Protein AF-A0A511N7F5-F1 (afdb_monomer_lite)

Foldseek 3Di:
DWPAALVSVLVVLQVVVVDADKAKWKWFQAPVRTIDIDHPPPPPCVGHVPDDTLAIDMWIWHADPSDIATQEDERDDQPHQDAQVSVVSVVVSCVVNVHDCVNYDYDYWHWFDDVGIDTDDPNPQADPPPRDGTDPDHDD

Organism: Deinococcus cellulosilyticus (strain DSM 18568 / NBRC 106333 / KACC 11606 / 5516J-15) (NCBI:txid1223518)

Structure (mmCIF, N/CA/C/O backbone):
data_AF-A0A511N7F5-F1
#
_entry.id   AF-A0A511N7F5-F1
#
loop_
_atom_site.group_PDB
_atom_site.id
_atom_site.type_symbol
_atom_site.label_atom_id
_atom_site.label_alt_id
_atom_site.label_comp_id
_atom_site.label_asym_id
_atom_site.label_entity_id
_atom_site.label_seq_id
_atom_site.pdbx_PDB_ins_code
_atom_site.Cartn_x
_atom_site.Cartn_y
_atom_site.Cartn_z
_atom_site.occupancy
_atom_site.B_iso_or_equiv
_atom_site.auth_seq_id
_atom_site.auth_comp_id
_atom_site.auth_asym_id
_atom_site.auth_atom_id
_atom_site.pdbx_PDB_model_num
ATOM 1 N N . MET A 1 1 ? 3.542 -5.310 15.489 1.00 53.59 1 MET A N 1
ATOM 2 C CA . MET A 1 1 ? 2.555 -5.770 16.496 1.00 53.59 1 MET A CA 1
ATOM 3 C C . MET A 1 1 ? 1.348 -6.314 15.745 1.00 53.59 1 MET A C 1
ATOM 5 O O . MET A 1 1 ? 1.000 -5.745 14.717 1.00 53.59 1 MET A O 1
ATOM 9 N N . GLN A 1 2 ? 0.765 -7.430 16.186 1.00 54.34 2 GLN A N 1
ATOM 10 C CA . GLN A 1 2 ? -0.384 -8.043 15.511 1.00 54.34 2 GLN A CA 1
ATOM 11 C C . GLN A 1 2 ? -1.653 -7.268 15.878 1.00 54.34 2 GLN A C 1
ATOM 13 O O . GLN A 1 2 ? -1.915 -7.056 17.062 1.00 54.34 2 GLN A O 1
ATOM 18 N N . VAL A 1 3 ? -2.414 -6.821 14.882 1.00 57.97 3 VAL A N 1
ATOM 19 C CA . VAL A 1 3 ? -3.717 -6.191 15.099 1.00 57.97 3 VAL A CA 1
ATOM 20 C C . VAL A 1 3 ? -4.755 -7.127 14.498 1.00 57.97 3 VAL A C 1
ATOM 22 O O . VAL A 1 3 ? -5.101 -7.045 13.328 1.00 57.97 3 VAL A O 1
ATOM 25 N N . VAL A 1 4 ? -5.176 -8.095 15.307 1.00 55.53 4 VAL A N 1
ATOM 26 C CA . VAL A 1 4 ? -6.018 -9.232 14.888 1.00 55.53 4 VAL A CA 1
ATOM 27 C C . VAL A 1 4 ? -7.515 -8.969 15.019 1.00 55.53 4 VAL A C 1
ATOM 29 O O . VAL A 1 4 ? -8.326 -9.812 14.653 1.00 55.53 4 VAL A O 1
ATOM 32 N N . SER A 1 5 ? -7.900 -7.830 15.591 1.00 55.66 5 SER A N 1
ATOM 33 C CA . SER A 1 5 ? -9.298 -7.483 15.849 1.00 55.66 5 SER A CA 1
ATOM 34 C C . SER A 1 5 ? -9.499 -5.974 15.949 1.00 55.66 5 SER A C 1
ATOM 36 O O . SER A 1 5 ? -8.568 -5.240 16.299 1.00 55.66 5 SER A O 1
ATOM 38 N N . ALA A 1 6 ? -10.735 -5.516 15.726 1.00 57.44 6 ALA A N 1
ATOM 39 C CA . ALA A 1 6 ? -11.131 -4.125 15.947 1.00 57.44 6 ALA A CA 1
ATOM 40 C C . ALA A 1 6 ? -10.776 -3.648 17.369 1.00 57.44 6 ALA A C 1
ATOM 42 O O . ALA A 1 6 ? -10.340 -2.518 17.560 1.00 57.44 6 ALA A O 1
ATOM 43 N N . GLU A 1 7 ? -10.869 -4.520 18.369 1.00 58.19 7 GLU A N 1
ATOM 44 C CA . GLU A 1 7 ? -10.548 -4.196 19.759 1.00 58.19 7 GLU A CA 1
ATOM 45 C C . GLU A 1 7 ? -9.037 -4.001 19.983 1.00 58.19 7 GLU A C 1
ATOM 47 O O . GLU A 1 7 ? -8.617 -3.022 20.602 1.00 58.19 7 GLU A O 1
ATOM 52 N N . SER A 1 8 ? -8.194 -4.858 19.390 1.00 63.44 8 SER A N 1
ATOM 53 C CA . SER A 1 8 ? -6.731 -4.684 19.410 1.00 63.44 8 SER A CA 1
ATOM 54 C C . SER A 1 8 ? -6.280 -3.429 18.649 1.00 63.44 8 SER A C 1
ATOM 56 O O . SER A 1 8 ? -5.320 -2.766 19.049 1.00 63.44 8 SER A O 1
ATOM 58 N N . PHE A 1 9 ? -7.025 -3.059 17.603 1.00 63.66 9 PHE A N 1
ATOM 59 C CA . PHE A 1 9 ? -6.827 -1.839 16.826 1.00 63.66 9 PHE A CA 1
ATOM 60 C C . PHE A 1 9 ? -7.138 -0.592 17.671 1.00 63.66 9 PHE A C 1
ATOM 62 O O . PHE A 1 9 ? -6.312 0.316 17.773 1.00 63.66 9 PHE A O 1
ATOM 69 N N . HIS A 1 10 ? -8.277 -0.587 18.372 1.00 64.56 10 HIS A N 1
ATOM 70 C CA . HIS A 1 10 ? -8.667 0.499 19.276 1.00 64.56 10 HIS A CA 1
ATOM 71 C C . HIS A 1 10 ? -7.730 0.616 20.488 1.00 64.56 10 HIS A C 1
ATOM 73 O O . HIS A 1 10 ? -7.362 1.721 20.888 1.00 64.56 10 HIS A O 1
ATOM 79 N N . HIS A 1 11 ? -7.296 -0.505 21.068 1.00 66.62 11 HIS A N 1
ATOM 80 C CA . HIS A 1 11 ? -6.364 -0.496 22.195 1.00 66.62 11 HIS A CA 1
ATOM 81 C C . HIS A 1 11 ? -4.990 0.073 21.805 1.00 66.62 11 HIS A C 1
ATOM 83 O O . HIS A 1 11 ? -4.387 0.847 22.555 1.00 66.62 11 HIS A O 1
ATOM 89 N N . TRP A 1 12 ? -4.493 -0.258 20.611 1.00 67.06 12 TRP A N 1
ATOM 90 C CA . TRP A 1 12 ? -3.278 0.359 20.083 1.00 67.06 12 TRP A CA 1
ATOM 91 C C . TRP A 1 12 ? -3.433 1.876 19.929 1.00 67.06 12 TRP A C 1
ATOM 93 O O . TRP A 1 12 ? -2.590 2.629 20.421 1.00 67.06 12 TRP A O 1
ATOM 103 N N . ALA A 1 13 ? -4.543 2.322 19.334 1.00 62.56 13 ALA A N 1
ATOM 104 C CA . ALA A 1 13 ? -4.861 3.735 19.152 1.00 62.56 13 ALA A CA 1
ATOM 105 C C . ALA A 1 13 ? -4.842 4.521 20.472 1.00 62.56 13 ALA A C 1
ATOM 107 O O . ALA A 1 13 ? -4.256 5.600 20.570 1.00 62.56 13 ALA A O 1
ATOM 108 N N . GLN A 1 14 ? -5.441 3.954 21.521 1.00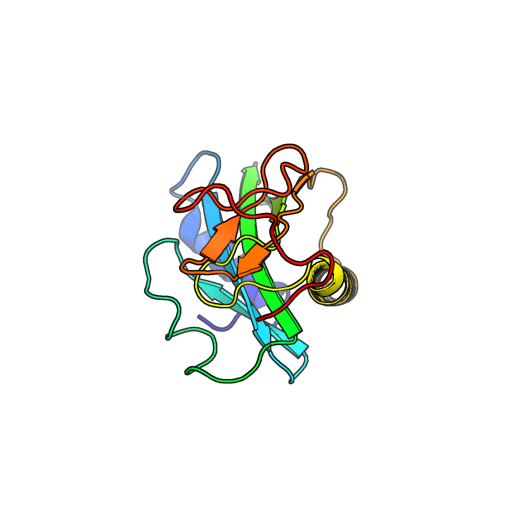 63.81 14 GLN A N 1
ATOM 109 C CA . GLN A 1 14 ? -5.522 4.583 22.839 1.00 63.81 14 GLN A CA 1
ATOM 110 C C . GLN A 1 14 ? -4.158 4.750 23.514 1.00 63.81 14 GLN A C 1
ATOM 112 O O . GLN A 1 14 ? -3.952 5.750 24.201 1.00 63.81 14 GLN A O 1
ATOM 117 N N . ASN A 1 15 ? -3.220 3.824 23.291 1.00 63.88 15 ASN A N 1
ATOM 118 C CA . ASN A 1 15 ? -1.851 3.924 23.806 1.00 63.88 15 ASN A CA 1
ATOM 119 C C . ASN A 1 15 ? -0.994 4.946 23.038 1.00 63.88 15 ASN A C 1
ATOM 121 O O . ASN A 1 15 ? 0.023 5.407 23.551 1.00 63.88 15 ASN A O 1
ATOM 125 N N . LYS A 1 16 ? -1.408 5.339 21.826 1.00 62.16 16 LYS A N 1
ATOM 126 C CA . LYS A 1 16 ? -0.707 6.315 20.972 1.00 62.16 16 LYS A CA 1
ATOM 127 C C . LYS A 1 16 ? -1.241 7.746 21.078 1.00 62.16 16 LYS A C 1
ATOM 129 O O . LYS A 1 16 ? -0.738 8.629 20.390 1.00 62.16 16 LYS A O 1
ATOM 134 N N . LYS A 1 17 ? -2.173 8.002 22.008 1.00 52.44 17 LYS A N 1
ATOM 135 C CA . LYS A 1 17 ? -2.823 9.297 22.324 1.00 52.44 17 LYS A CA 1
ATOM 136 C C . LYS A 1 17 ? -1.916 10.528 22.501 1.00 52.44 17 LYS A C 1
ATOM 138 O O . LYS A 1 17 ? -2.441 11.622 22.671 1.00 52.44 17 LYS A O 1
ATOM 143 N N . ALA A 1 18 ? -0.596 10.369 22.515 1.00 50.09 18 ALA A N 1
ATOM 144 C CA . ALA A 1 18 ? 0.362 11.464 22.617 1.00 50.09 18 ALA A CA 1
ATOM 145 C C . ALA A 1 18 ? 0.707 12.128 21.265 1.00 50.09 18 ALA A C 1
ATOM 147 O O . ALA A 1 18 ? 1.403 13.139 21.267 1.00 50.09 18 ALA A O 1
ATOM 148 N N . MET A 1 19 ? 0.255 11.592 20.124 1.00 54.06 19 MET A N 1
ATOM 149 C CA . MET A 1 19 ? 0.542 12.165 18.800 1.00 54.06 19 MET A CA 1
ATOM 150 C C . MET A 1 19 ? -0.700 12.884 18.272 1.00 54.06 19 MET A C 1
ATOM 152 O O . MET A 1 19 ? -1.691 12.243 17.931 1.00 54.06 19 MET A O 1
ATOM 156 N N . SER A 1 20 ? -0.677 14.217 18.281 1.00 52.09 20 SER A N 1
ATOM 157 C CA . SER A 1 20 ? -1.878 15.032 18.091 1.00 52.09 20 SER A CA 1
ATOM 158 C C . SER A 1 20 ? -2.343 15.182 16.642 1.00 52.09 20 SER A C 1
ATOM 160 O O . SER A 1 20 ? -3.506 15.513 16.465 1.00 52.09 20 SER A O 1
ATOM 162 N N . GLU A 1 21 ? -1.528 14.913 15.616 1.00 59.53 21 GLU A N 1
ATOM 163 C CA . GLU A 1 21 ? -1.947 15.050 14.208 1.00 59.53 21 GLU A CA 1
ATOM 164 C C . GLU A 1 21 ? -1.166 14.100 13.276 1.00 59.53 21 GLU A C 1
ATOM 166 O O . GLU A 1 21 ? 0.042 13.919 13.438 1.00 59.53 21 GLU A O 1
ATOM 171 N N . GLY A 1 22 ? -1.855 13.509 12.289 1.00 66.19 22 GLY A N 1
ATOM 172 C CA . GLY A 1 22 ? -1.247 12.913 11.088 1.00 66.19 22 GLY A CA 1
ATOM 173 C C . GLY A 1 22 ? -0.312 11.716 11.300 1.00 66.19 22 GLY A C 1
ATOM 174 O O . GLY A 1 22 ? 0.759 11.650 10.692 1.00 66.19 22 GLY A O 1
ATOM 175 N N . TYR A 1 23 ? -0.685 10.753 12.144 1.00 79.50 23 TYR A N 1
ATOM 176 C CA . TYR A 1 23 ? 0.173 9.597 12.410 1.00 79.50 23 TYR A CA 1
ATOM 177 C C . TYR A 1 23 ? 0.070 8.556 11.291 1.00 79.50 23 TYR A C 1
ATOM 179 O O . TYR A 1 23 ? -1.022 8.115 10.956 1.00 79.50 23 TYR A O 1
ATOM 187 N N . THR A 1 24 ? 1.199 8.131 10.725 1.00 86.12 24 THR A N 1
ATOM 188 C CA . THR A 1 24 ? 1.233 7.138 9.638 1.00 86.12 24 THR A CA 1
ATOM 189 C C . THR A 1 24 ? 1.998 5.892 10.069 1.00 86.12 24 THR A C 1
ATOM 191 O O . THR A 1 24 ? 3.093 5.995 10.623 1.00 86.12 24 THR A O 1
ATOM 194 N N . VAL A 1 25 ? 1.431 4.719 9.785 1.00 85.81 25 VAL A N 1
ATOM 195 C CA . VAL A 1 25 ? 2.045 3.397 9.979 1.00 85.81 25 VAL A CA 1
ATOM 196 C C . VAL A 1 25 ? 2.292 2.718 8.647 1.00 85.81 25 VAL A C 1
ATOM 198 O O . VAL A 1 25 ? 1.659 3.039 7.645 1.00 85.81 25 VAL A O 1
ATOM 201 N N . THR A 1 26 ? 3.163 1.718 8.670 1.00 87.56 26 THR A N 1
ATOM 202 C CA . THR A 1 26 ? 3.196 0.684 7.637 1.00 87.56 26 THR A CA 1
ATOM 203 C C . THR A 1 26 ? 2.242 -0.445 8.009 1.00 87.56 26 THR A C 1
ATOM 205 O O . THR A 1 26 ? 2.040 -0.726 9.196 1.00 87.56 26 THR A O 1
ATOM 208 N N . TYR A 1 27 ? 1.660 -1.097 7.007 1.00 89.88 27 TYR A N 1
ATOM 209 C CA . TYR A 1 27 ? 0.824 -2.274 7.196 1.00 89.88 27 TYR A CA 1
ATOM 210 C C . TYR A 1 27 ? 1.182 -3.390 6.218 1.00 89.88 27 TYR A C 1
ATOM 212 O O . TYR A 1 27 ? 1.698 -3.146 5.125 1.00 89.88 27 TYR A O 1
ATOM 220 N N . VAL A 1 28 ? 0.844 -4.617 6.608 1.00 90.62 28 VAL A N 1
ATOM 221 C CA . VAL A 1 28 ? 0.749 -5.774 5.714 1.00 90.62 28 VAL A CA 1
ATOM 222 C C . VAL A 1 28 ? -0.541 -6.537 5.988 1.00 90.62 28 VAL A C 1
ATOM 224 O O . VAL A 1 28 ? -0.974 -6.638 7.138 1.00 90.62 28 VAL A O 1
ATOM 227 N N . VAL A 1 29 ? -1.134 -7.091 4.935 1.00 91.56 29 VAL A N 1
ATOM 228 C CA . VAL A 1 29 ? -2.187 -8.105 5.023 1.00 91.56 29 VAL A CA 1
ATOM 229 C C . VAL A 1 29 ? -1.547 -9.444 4.704 1.00 91.56 29 VAL A C 1
ATOM 231 O O . VAL A 1 29 ? -1.066 -9.656 3.591 1.00 91.56 29 VAL A O 1
ATOM 234 N N . LEU A 1 30 ? -1.498 -10.339 5.682 1.00 89.69 30 LEU A N 1
ATOM 235 C CA . LEU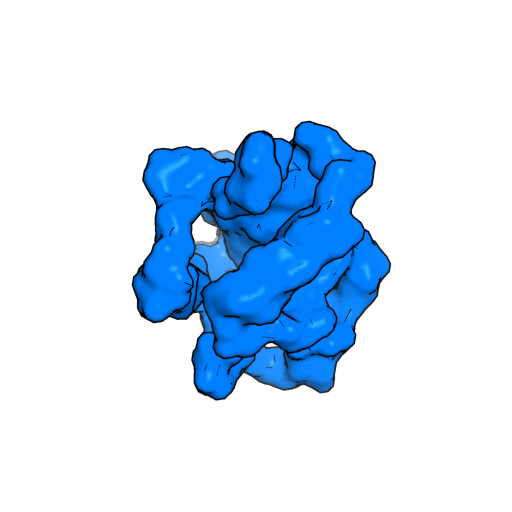 A 1 30 ? -0.929 -11.668 5.495 1.00 89.69 30 LEU A CA 1
ATOM 236 C C . LEU A 1 30 ? -1.831 -12.542 4.621 1.00 89.69 30 LEU A C 1
ATOM 238 O O . LEU A 1 30 ? -3.028 -12.299 4.496 1.00 89.69 30 LEU A O 1
ATOM 242 N N . THR A 1 31 ? -1.274 -13.622 4.077 1.00 90.19 31 THR A N 1
ATOM 243 C CA . THR A 1 31 ? -2.040 -14.656 3.354 1.00 90.19 31 THR A CA 1
ATOM 244 C C . THR A 1 31 ? -3.078 -15.366 4.224 1.00 90.19 31 THR A C 1
ATOM 246 O O . THR A 1 31 ? -4.032 -15.923 3.692 1.00 90.19 31 THR A O 1
ATOM 249 N N . SER A 1 32 ? -2.939 -15.304 5.551 1.00 86.12 32 SER A N 1
ATOM 250 C CA . SER A 1 32 ? -3.957 -15.747 6.510 1.00 86.12 32 SER A CA 1
ATOM 251 C C . SER A 1 32 ? -5.147 -14.785 6.645 1.00 86.12 32 SER A C 1
ATOM 253 O O . SER A 1 32 ? -6.110 -15.117 7.329 1.00 86.12 32 SER A O 1
ATOM 255 N N . GLY A 1 33 ? -5.097 -13.603 6.019 1.00 86.00 33 GLY A N 1
ATOM 256 C CA . GLY A 1 33 ? -6.115 -12.553 6.139 1.00 86.00 33 GLY A CA 1
ATOM 257 C C . GLY A 1 33 ? -5.912 -11.612 7.331 1.00 86.00 33 GLY A C 1
ATOM 258 O O . GLY A 1 33 ? -6.762 -10.772 7.605 1.00 86.00 33 GLY A O 1
ATOM 259 N N . GLU A 1 34 ? -4.795 -11.725 8.049 1.00 85.88 34 GLU A N 1
ATOM 260 C CA . GLU A 1 34 ? -4.508 -10.885 9.214 1.00 85.88 34 GLU A CA 1
ATOM 261 C C . GLU A 1 34 ? -3.864 -9.544 8.838 1.00 85.88 34 GLU A C 1
ATOM 263 O O . GLU A 1 34 ? -2.924 -9.504 8.041 1.00 85.88 34 GLU A O 1
ATOM 268 N N . LEU A 1 35 ? -4.297 -8.458 9.493 1.00 87.19 35 LEU A N 1
ATOM 269 C CA . LEU A 1 35 ? -3.648 -7.147 9.419 1.00 87.19 35 LEU A CA 1
ATOM 270 C C . LEU A 1 35 ? -2.517 -7.051 10.451 1.00 87.19 35 LEU A C 1
ATOM 272 O O . LEU A 1 35 ? -2.695 -7.291 11.648 1.00 87.19 35 LEU A O 1
ATOM 276 N N . ARG A 1 36 ? -1.338 -6.622 10.012 1.00 85.25 36 ARG A N 1
ATOM 277 C CA . ARG A 1 36 ? -0.234 -6.258 10.908 1.00 85.25 36 ARG A CA 1
ATOM 278 C C . ARG A 1 36 ? 0.215 -4.843 10.608 1.00 85.25 36 ARG A C 1
ATOM 280 O O . ARG A 1 36 ? 0.312 -4.468 9.446 1.00 85.25 36 ARG A O 1
ATOM 287 N N . MET A 1 37 ? 0.492 -4.077 11.662 1.00 83.31 37 MET A N 1
ATOM 288 C CA . MET A 1 37 ? 0.910 -2.680 11.560 1.00 83.31 37 MET A CA 1
ATOM 289 C C . MET A 1 37 ? 2.162 -2.411 12.393 1.00 83.31 37 MET A C 1
ATOM 291 O O . MET A 1 37 ? 2.397 -3.045 13.436 1.00 83.31 37 MET A O 1
ATOM 295 N N . ALA A 1 38 ? 2.957 -1.450 11.932 1.00 77.06 38 ALA A N 1
ATOM 296 C CA . ALA A 1 38 ? 4.167 -1.005 12.606 1.00 77.06 38 ALA A CA 1
ATOM 297 C C . ALA A 1 38 ? 4.494 0.461 12.298 1.00 77.06 38 ALA A C 1
ATOM 299 O O . ALA A 1 38 ? 4.112 1.000 11.260 1.00 77.06 38 ALA A O 1
ATOM 300 N N . GLU A 1 39 ? 5.219 1.114 13.206 1.00 76.25 39 GLU A N 1
ATOM 301 C CA . GLU A 1 39 ? 5.637 2.504 13.016 1.00 76.25 39 GLU A CA 1
ATOM 302 C C . GLU A 1 39 ? 6.551 2.626 11.793 1.00 76.25 39 GLU A C 1
ATOM 304 O O . GLU A 1 39 ? 7.342 1.720 11.498 1.00 76.25 39 GLU A O 1
ATOM 309 N N . ARG A 1 40 ? 6.475 3.761 11.088 1.00 66.88 40 ARG A N 1
ATOM 310 C CA . ARG A 1 40 ? 7.436 4.066 10.020 1.00 66.88 40 ARG A CA 1
ATOM 311 C C . ARG A 1 40 ? 8.853 3.984 10.595 1.00 66.88 40 ARG A C 1
ATOM 313 O O . ARG A 1 40 ? 9.080 4.456 11.702 1.00 66.88 40 ARG A O 1
ATOM 320 N N . GLN A 1 41 ? 9.790 3.420 9.829 1.00 61.16 41 GLN A N 1
ATOM 321 C CA . GLN A 1 41 ? 11.204 3.204 10.201 1.00 61.16 41 GLN A CA 1
ATOM 322 C C . GLN A 1 41 ? 11.497 2.004 11.116 1.00 61.16 41 GLN A C 1
ATOM 324 O O . GLN A 1 41 ? 12.664 1.721 11.377 1.00 61.16 41 GLN A O 1
ATOM 329 N N . THR A 1 42 ? 10.490 1.240 11.543 1.00 56.16 42 THR A N 1
ATOM 330 C CA . THR A 1 42 ? 10.749 -0.130 12.006 1.00 56.16 42 THR A CA 1
ATOM 331 C C . THR A 1 42 ? 10.881 -1.007 10.759 1.00 56.16 42 THR A C 1
ATOM 333 O O . THR A 1 42 ? 9.938 -1.110 9.977 1.00 56.16 42 THR A O 1
ATOM 336 N N . GLU A 1 43 ? 12.094 -1.503 10.480 1.00 48.09 43 GLU A N 1
ATOM 337 C CA . GLU A 1 43 ? 12.421 -2.171 9.212 1.00 48.09 43 GLU A CA 1
ATOM 338 C C . GLU A 1 43 ? 11.369 -3.226 8.837 1.00 48.09 43 GLU A C 1
ATOM 340 O O . GLU A 1 43 ? 10.921 -4.014 9.674 1.00 48.09 43 GLU A O 1
ATOM 345 N N . HIS A 1 44 ? 10.997 -3.231 7.551 1.00 52.97 44 HIS A N 1
ATOM 346 C CA . HIS A 1 44 ? 9.896 -3.969 6.912 1.00 52.97 44 HIS A CA 1
ATOM 347 C C . HIS A 1 44 ? 9.845 -5.495 7.173 1.00 52.97 44 HIS A C 1
ATOM 349 O O . HIS A 1 44 ? 8.921 -6.174 6.730 1.00 52.97 44 HIS A O 1
ATOM 355 N N . VAL A 1 45 ? 10.804 -6.048 7.911 1.00 48.34 45 VAL A N 1
ATOM 356 C CA . VAL A 1 45 ? 10.981 -7.475 8.196 1.00 48.34 45 VAL A CA 1
ATOM 357 C C . VAL A 1 45 ? 10.103 -7.957 9.359 1.00 48.34 45 VAL A C 1
ATOM 359 O O . VAL A 1 45 ? 9.663 -9.105 9.358 1.00 48.34 45 VAL A O 1
ATOM 362 N N . ALA A 1 46 ? 9.759 -7.098 10.324 1.00 50.53 46 ALA A N 1
ATOM 363 C CA . ALA A 1 46 ? 9.073 -7.550 11.542 1.00 50.53 46 ALA A CA 1
ATOM 364 C C . ALA A 1 46 ? 7.584 -7.914 11.354 1.00 50.53 46 ALA A C 1
ATOM 366 O O . ALA A 1 46 ? 7.006 -8.575 12.215 1.00 50.53 46 ALA A O 1
ATOM 367 N N . CYS A 1 47 ? 6.932 -7.484 10.266 1.00 53.84 47 CYS A N 1
ATOM 368 C CA . CYS A 1 47 ? 5.492 -7.712 10.103 1.00 53.84 47 CYS A CA 1
ATOM 369 C C . CYS A 1 47 ? 5.146 -8.980 9.315 1.00 53.84 47 CYS A C 1
ATOM 371 O O . CYS A 1 47 ? 4.189 -9.651 9.687 1.00 53.84 47 CYS A O 1
ATOM 373 N N . ALA A 1 48 ? 5.918 -9.356 8.296 1.00 58.81 48 ALA A N 1
ATOM 374 C CA . ALA A 1 48 ? 5.651 -10.557 7.494 1.00 58.81 48 ALA A CA 1
ATOM 375 C C . ALA A 1 48 ? 6.695 -11.670 7.675 1.00 58.81 48 ALA A C 1
ATOM 377 O O . ALA A 1 48 ? 6.579 -12.700 7.022 1.00 58.81 48 ALA A O 1
ATOM 378 N N . GLU A 1 49 ? 7.738 -11.456 8.491 1.00 64.62 49 GLU A N 1
ATOM 379 C CA . GLU A 1 49 ? 8.883 -12.378 8.631 1.00 64.62 49 GLU A CA 1
ATOM 380 C C . GLU A 1 49 ? 9.572 -12.704 7.286 1.00 64.62 49 GLU A C 1
ATOM 382 O O . GLU A 1 49 ? 10.208 -13.740 7.126 1.00 64.62 49 GLU A O 1
ATOM 387 N N . GLY A 1 50 ? 9.437 -11.818 6.289 1.00 67.81 50 GLY A N 1
ATOM 388 C CA . GLY A 1 50 ? 9.921 -12.040 4.920 1.00 67.81 50 GLY A CA 1
ATOM 389 C C . GLY A 1 50 ? 9.022 -12.927 4.045 1.00 67.81 50 GLY A C 1
ATOM 390 O O . GLY A 1 50 ? 9.390 -13.220 2.911 1.00 67.81 50 GLY A O 1
ATOM 391 N N . GLY A 1 51 ? 7.857 -13.350 4.542 1.00 80.50 51 GLY A N 1
ATOM 392 C CA . GLY A 1 51 ? 6.883 -14.149 3.799 1.00 80.50 51 GLY A CA 1
ATOM 393 C C . GLY A 1 51 ? 6.023 -13.347 2.806 1.00 80.50 51 GLY A C 1
ATOM 394 O O . GLY A 1 51 ? 6.016 -12.112 2.831 1.00 80.50 51 GLY A O 1
ATOM 395 N N . PRO A 1 52 ? 5.273 -14.045 1.930 1.00 86.19 52 PRO A N 1
ATOM 396 C CA . PRO A 1 52 ? 4.347 -13.413 0.996 1.00 86.19 52 PRO A CA 1
ATOM 397 C C . PRO A 1 52 ? 3.188 -12.727 1.729 1.00 86.19 52 PRO A C 1
ATOM 399 O O . PRO A 1 52 ? 2.735 -13.176 2.784 1.00 86.19 52 PRO A O 1
ATOM 402 N N . VAL A 1 53 ? 2.673 -11.656 1.129 1.00 90.94 53 VAL A N 1
ATOM 403 C CA . VAL A 1 53 ? 1.562 -10.852 1.656 1.00 90.94 53 VAL A CA 1
ATOM 404 C C . VAL A 1 53 ? 0.532 -10.604 0.557 1.00 90.94 53 VAL A C 1
ATOM 406 O O . VAL A 1 53 ? 0.879 -10.555 -0.621 1.00 90.94 53 VAL A O 1
ATOM 409 N N . LEU A 1 54 ? -0.733 -10.438 0.939 1.00 94.12 54 LEU A N 1
ATOM 410 C CA . LEU A 1 54 ? -1.820 -10.060 0.029 1.00 94.12 54 LEU A CA 1
ATOM 411 C C . LEU A 1 54 ? -1.811 -8.560 -0.276 1.00 94.12 54 LEU A C 1
ATOM 413 O O . LEU A 1 54 ? -2.221 -8.142 -1.355 1.00 94.12 54 LEU A O 1
ATOM 417 N N . ALA A 1 55 ? -1.347 -7.750 0.676 1.00 94.81 55 ALA A N 1
ATOM 418 C CA . ALA A 1 55 ? -1.180 -6.313 0.515 1.00 94.81 55 ALA A CA 1
ATOM 419 C C . ALA A 1 55 ? -0.098 -5.781 1.450 1.00 94.81 55 ALA A C 1
ATOM 421 O O . ALA A 1 55 ? 0.133 -6.334 2.526 1.00 94.81 55 ALA A O 1
ATOM 422 N N . ALA A 1 56 ? 0.520 -4.672 1.062 1.00 93.44 56 ALA A N 1
ATOM 423 C CA . ALA A 1 56 ? 1.428 -3.909 1.905 1.00 93.44 56 ALA A CA 1
ATOM 424 C C . ALA A 1 56 ? 1.329 -2.424 1.559 1.00 93.44 56 ALA A C 1
ATOM 426 O O . ALA A 1 56 ? 1.017 -2.074 0.420 1.00 93.44 56 ALA A O 1
ATOM 427 N N . GLY A 1 57 ? 1.616 -1.551 2.518 1.00 93.56 57 GLY A N 1
ATOM 428 C CA . GLY A 1 57 ? 1.566 -0.120 2.259 1.00 93.56 57 GLY A CA 1
ATOM 429 C C . GLY A 1 57 ? 1.629 0.746 3.505 1.00 93.56 57 GLY A C 1
ATOM 430 O O . GLY A 1 57 ? 2.104 0.305 4.553 1.00 93.56 57 GLY A O 1
ATOM 431 N N . GLU A 1 58 ? 1.132 1.975 3.381 1.00 92.81 58 GLU A N 1
ATOM 432 C CA . GLU A 1 58 ? 1.030 2.937 4.481 1.00 92.81 58 GLU A CA 1
ATOM 433 C C . GLU A 1 58 ? -0.434 3.277 4.784 1.00 92.81 58 GLU A C 1
ATOM 435 O O . GLU A 1 58 ? -1.267 3.366 3.880 1.00 92.81 58 GLU A O 1
ATOM 440 N N . MET A 1 59 ? -0.735 3.488 6.066 1.00 91.38 59 MET A N 1
ATOM 441 C CA . MET A 1 59 ? -2.051 3.886 6.563 1.00 91.38 59 MET A CA 1
ATOM 442 C C . MET A 1 59 ? -1.889 5.056 7.537 1.00 91.38 59 MET A C 1
ATOM 444 O O . MET A 1 59 ? -1.069 4.995 8.454 1.00 91.38 59 MET A O 1
ATOM 448 N N . SER A 1 60 ? -2.643 6.127 7.320 1.00 90.00 60 SER A N 1
ATOM 449 C CA . SER A 1 60 ? -2.601 7.356 8.113 1.00 90.00 60 SER A CA 1
ATOM 450 C C . SER A 1 60 ? -3.856 7.487 8.961 1.00 90.00 60 SER A C 1
ATOM 452 O O . SER A 1 60 ? -4.953 7.157 8.509 1.00 90.00 60 SER A O 1
ATOM 454 N N . PHE A 1 61 ? -3.688 8.000 10.176 1.00 85.06 61 PHE A N 1
ATOM 455 C CA . PHE A 1 61 ? -4.752 8.158 11.151 1.00 85.06 61 PHE A CA 1
ATOM 456 C C . PHE A 1 61 ? -4.779 9.553 11.754 1.00 85.06 61 PHE A C 1
ATOM 458 O O . PHE A 1 61 ? -3.747 10.207 11.934 1.00 85.06 61 PHE A O 1
ATOM 465 N N . GLU A 1 62 ? -5.971 9.929 12.195 1.00 83.56 62 GLU A N 1
ATOM 466 C CA . GLU A 1 62 ? -6.192 11.024 13.128 1.00 83.56 62 GLU A CA 1
ATOM 467 C C . GLU A 1 62 ? -6.959 10.520 14.348 1.00 83.56 62 GLU A C 1
ATOM 469 O O . GLU A 1 62 ? -7.813 9.636 14.243 1.00 83.56 62 GLU A O 1
ATOM 474 N N . ILE A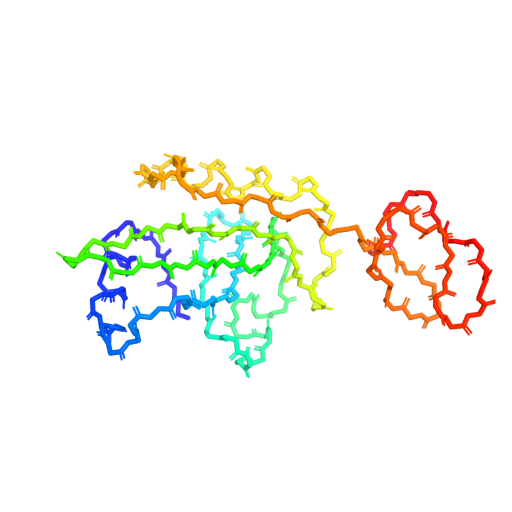 1 63 ? -6.639 11.073 15.520 1.00 74.69 63 ILE A N 1
ATOM 475 C CA . ILE A 1 63 ? -7.303 10.731 16.779 1.00 74.69 63 ILE A CA 1
ATOM 476 C C . ILE A 1 63 ? -8.061 11.962 17.269 1.00 74.69 63 ILE A C 1
ATOM 478 O O . ILE A 1 63 ? -7.464 12.908 17.778 1.00 74.69 63 ILE A O 1
ATOM 482 N N . HIS A 1 64 ? -9.388 11.919 17.185 1.00 72.88 64 HIS A N 1
ATOM 483 C CA . HIS A 1 64 ? -10.275 12.996 17.625 1.00 72.88 64 HIS A CA 1
ATOM 484 C C . HIS A 1 64 ? -11.136 12.505 18.781 1.00 72.88 64 HIS A C 1
ATOM 486 O O . HIS A 1 64 ? -11.797 11.483 18.682 1.00 72.88 64 HIS A O 1
ATOM 492 N N . LYS A 1 65 ? -11.131 13.204 19.925 1.00 72.19 65 LYS A N 1
ATOM 493 C CA . LYS A 1 65 ? -11.986 12.875 21.092 1.00 72.19 65 LYS A CA 1
ATOM 494 C C . LYS A 1 65 ? -11.972 11.390 21.522 1.00 72.19 65 LYS A C 1
ATOM 496 O O . LYS A 1 65 ? -12.939 10.918 22.110 1.00 72.19 65 LYS A O 1
ATOM 501 N N . ARG A 1 66 ? -10.828 10.703 21.366 1.00 68.56 66 ARG A N 1
ATOM 502 C CA . ARG A 1 66 ? -10.598 9.262 21.654 1.00 68.56 66 ARG A CA 1
ATOM 503 C C . ARG A 1 66 ? -11.112 8.282 20.590 1.00 68.56 66 ARG A C 1
ATOM 505 O O . ARG A 1 66 ? -10.977 7.081 20.806 1.00 68.56 66 ARG A O 1
ATOM 512 N N . GLU A 1 67 ? -11.623 8.776 19.474 1.00 72.25 67 GLU A N 1
ATOM 513 C CA . GLU A 1 67 ? -11.970 7.999 18.287 1.00 72.25 67 GLU A CA 1
ATOM 514 C C . GLU A 1 67 ? -10.827 8.106 17.273 1.00 72.25 67 GLU A C 1
ATOM 516 O O . GLU A 1 67 ? -10.215 9.165 17.122 1.00 72.25 67 GLU A O 1
ATOM 521 N N . MET A 1 68 ? -10.482 6.987 16.639 1.00 75.75 68 MET A N 1
ATOM 522 C CA . MET A 1 68 ? -9.446 6.927 15.611 1.00 75.75 68 MET A CA 1
ATOM 523 C C . MET A 1 68 ? -10.116 6.807 14.250 1.00 75.75 68 MET A C 1
ATOM 525 O O . MET A 1 68 ? -10.930 5.911 14.043 1.00 75.75 68 MET A O 1
ATOM 529 N N . HIS A 1 69 ? -9.711 7.659 13.317 1.00 83.94 69 HIS A N 1
ATOM 530 C CA . HIS A 1 69 ? -10.172 7.626 11.936 1.00 83.94 69 HIS A CA 1
ATOM 531 C C . HIS A 1 69 ? -8.995 7.357 11.014 1.00 83.94 69 HIS A C 1
ATOM 533 O O . HIS A 1 69 ? -7.923 7.934 11.199 1.00 83.94 69 HIS A O 1
ATOM 539 N N . ILE A 1 70 ? -9.197 6.503 10.010 1.00 89.06 70 ILE A N 1
ATOM 540 C CA . ILE A 1 70 ? -8.239 6.353 8.916 1.00 89.06 70 ILE A CA 1
ATOM 541 C C . ILE A 1 70 ? -8.450 7.521 7.958 1.00 89.06 70 ILE A C 1
ATOM 543 O O . ILE A 1 70 ? -9.519 7.664 7.372 1.00 89.06 70 ILE A O 1
ATOM 547 N N . THR A 1 71 ? -7.422 8.339 7.774 1.00 91.62 71 THR A N 1
ATOM 548 C CA . THR A 1 71 ? -7.452 9.515 6.891 1.00 91.62 71 THR A CA 1
ATOM 549 C C . THR A 1 71 ? -6.686 9.298 5.592 1.00 91.62 71 THR A C 1
ATOM 551 O O . THR A 1 71 ? -6.901 10.018 4.614 1.00 91.62 71 THR A O 1
ATOM 554 N N . GLY A 1 72 ? -5.833 8.272 5.546 1.00 93.94 72 GLY A N 1
ATOM 555 C CA . GLY A 1 72 ? -5.049 7.921 4.369 1.00 93.94 72 GLY A CA 1
ATOM 556 C C . GLY A 1 72 ? -4.787 6.425 4.266 1.00 93.94 72 GLY A C 1
ATOM 557 O O . GLY A 1 72 ? -4.529 5.765 5.270 1.00 93.94 72 GLY A O 1
ATOM 558 N N . LEU A 1 73 ? -4.817 5.900 3.048 1.00 95.50 73 LEU A N 1
ATOM 559 C CA . LEU A 1 73 ? -4.443 4.528 2.729 1.00 95.50 73 LEU A CA 1
ATOM 560 C C . LEU A 1 73 ? -3.672 4.509 1.412 1.00 95.50 73 LEU A C 1
ATOM 562 O O . LEU A 1 73 ? -4.077 5.152 0.448 1.00 95.50 73 LEU A O 1
ATOM 566 N N . SER A 1 74 ? -2.568 3.773 1.349 1.00 95.75 74 SER A N 1
ATOM 567 C CA . SER A 1 74 ? -1.790 3.633 0.120 1.00 95.75 74 SER A CA 1
ATOM 568 C C . SER A 1 74 ? -1.109 2.284 0.008 1.00 95.75 74 SER A C 1
ATOM 570 O O . SER A 1 74 ? -0.835 1.654 1.022 1.00 95.75 74 SER A O 1
ATOM 572 N N . ASN A 1 75 ? -0.744 1.885 -1.211 1.00 95.56 75 ASN A N 1
ATOM 573 C CA . ASN A 1 75 ? 0.110 0.721 -1.462 1.00 95.56 75 ASN A CA 1
ATOM 574 C C . ASN A 1 75 ? 1.616 1.061 -1.416 1.00 95.56 75 ASN A C 1
ATOM 576 O O . ASN A 1 75 ? 2.441 0.320 -1.951 1.00 95.56 75 ASN A O 1
ATOM 580 N N . LEU A 1 76 ? 2.005 2.197 -0.817 1.00 94.12 76 LEU A N 1
ATOM 581 C CA . LEU A 1 76 ? 3.399 2.638 -0.777 1.00 94.12 76 LEU A CA 1
ATOM 582 C C . LEU A 1 76 ? 4.225 1.739 0.152 1.00 94.12 76 LEU A C 1
ATOM 584 O O . LEU A 1 76 ? 4.327 1.970 1.351 1.00 94.12 76 LEU A O 1
ATOM 588 N N . SER A 1 77 ? 4.854 0.714 -0.414 1.00 91.50 77 SER A N 1
ATOM 589 C CA . SER A 1 77 ? 5.830 -0.113 0.289 1.00 91.50 77 SER A CA 1
ATOM 590 C C . SER A 1 77 ? 7.013 -0.385 -0.621 1.00 91.50 77 SER A C 1
ATOM 592 O O . SER A 1 77 ? 6.925 -1.191 -1.539 1.00 91.50 77 SER A O 1
ATOM 594 N N . THR A 1 78 ? 8.152 0.252 -0.365 1.00 85.75 78 THR A N 1
ATOM 595 C CA . THR A 1 78 ? 9.384 0.001 -1.134 1.00 85.75 78 THR A CA 1
ATOM 596 C C . THR A 1 78 ? 10.012 -1.361 -0.827 1.00 85.75 78 THR A C 1
ATOM 598 O O . THR A 1 78 ? 10.855 -1.820 -1.590 1.00 85.75 78 THR A O 1
ATOM 601 N N . GLY A 1 79 ? 9.594 -2.021 0.263 1.00 86.12 79 GLY A N 1
ATOM 602 C CA . GLY A 1 79 ? 10.016 -3.386 0.592 1.00 86.12 79 GLY A CA 1
ATOM 603 C C . GLY A 1 79 ? 9.285 -4.458 -0.216 1.00 86.12 79 GLY A C 1
ATOM 604 O O . GLY A 1 79 ? 9.910 -5.431 -0.617 1.00 86.12 79 GLY A O 1
ATOM 605 N N . PHE A 1 80 ? 7.987 -4.266 -0.478 1.00 89.62 80 PHE A N 1
ATOM 606 C CA . PHE A 1 80 ? 7.157 -5.234 -1.211 1.00 89.62 80 PHE A CA 1
ATOM 607 C C . PHE A 1 80 ? 6.855 -4.826 -2.658 1.00 89.62 80 PHE A C 1
ATOM 609 O O . PHE A 1 80 ? 6.559 -5.685 -3.477 1.00 89.62 80 PHE A O 1
ATOM 616 N N . CYS A 1 81 ? 6.922 -3.532 -2.976 1.00 93.31 81 CYS A N 1
ATOM 617 C CA . CYS A 1 81 ? 6.579 -2.951 -4.278 1.00 93.31 81 CYS A CA 1
ATOM 618 C C . CYS A 1 81 ? 5.245 -3.468 -4.866 1.00 93.31 81 CYS A C 1
ATOM 620 O O . CYS A 1 81 ? 5.212 -3.878 -6.030 1.00 93.31 81 CYS A O 1
ATOM 622 N N . PRO A 1 82 ? 4.148 -3.489 -4.087 1.00 93.81 82 PRO A N 1
ATOM 623 C CA . PRO A 1 82 ? 2.932 -4.191 -4.479 1.00 93.81 82 PRO A CA 1
ATOM 624 C C . PRO A 1 82 ? 2.201 -3.496 -5.635 1.00 93.81 82 PRO A C 1
ATOM 626 O O . PRO A 1 82 ? 2.206 -2.266 -5.754 1.00 93.81 82 PRO A O 1
ATOM 629 N N . GLU A 1 83 ? 1.531 -4.288 -6.471 1.00 95.12 83 GLU A N 1
ATOM 630 C CA . GLU A 1 83 ? 0.620 -3.780 -7.498 1.00 95.12 83 GLU A CA 1
ATOM 631 C C . GLU A 1 83 ? -0.570 -3.038 -6.865 1.00 95.12 83 GLU A C 1
ATOM 633 O O . GLU A 1 83 ? -1.022 -3.382 -5.774 1.00 95.12 83 GLU A O 1
ATOM 638 N N . VAL A 1 84 ? -1.119 -2.042 -7.569 1.00 95.25 84 VAL A N 1
ATOM 639 C CA . VAL A 1 84 ? -2.269 -1.238 -7.112 1.00 95.25 84 VAL A CA 1
ATOM 640 C C . VAL A 1 84 ? -3.469 -2.106 -6.708 1.00 95.25 84 VAL A C 1
ATOM 642 O O . VAL A 1 84 ? -4.151 -1.788 -5.734 1.00 95.25 84 VAL A O 1
ATOM 645 N N . GLY A 1 85 ? -3.693 -3.230 -7.401 1.00 94.94 85 GLY A N 1
ATOM 646 C CA . GLY A 1 85 ? -4.773 -4.175 -7.098 1.00 94.94 85 GLY A CA 1
ATOM 647 C C . GLY A 1 85 ? -4.713 -4.770 -5.685 1.00 94.94 85 GLY A C 1
ATOM 648 O O . GLY A 1 85 ? -5.739 -5.192 -5.157 1.00 94.94 85 GLY A O 1
ATOM 649 N N . CYS A 1 86 ? -3.557 -4.735 -5.008 1.00 94.94 86 CYS A N 1
ATOM 650 C CA . CYS A 1 86 ? -3.450 -5.207 -3.627 1.00 94.94 86 CYS A CA 1
ATOM 651 C C . CYS A 1 86 ? -4.336 -4.410 -2.654 1.00 94.94 86 CYS A C 1
ATOM 653 O O . CYS A 1 86 ? -4.676 -4.904 -1.580 1.00 94.94 86 CYS A O 1
ATOM 655 N N . LEU A 1 87 ? -4.710 -3.169 -2.998 1.00 96.12 87 LEU A N 1
ATOM 656 C CA . LEU A 1 87 ? -5.542 -2.330 -2.135 1.00 96.12 87 LEU A CA 1
ATOM 657 C C . LEU A 1 87 ? -6.922 -2.938 -1.884 1.00 96.12 87 LEU A C 1
ATOM 659 O O . LEU A 1 87 ? -7.465 -2.765 -0.796 1.00 96.12 87 LEU A O 1
ATOM 663 N N . GLU A 1 88 ? -7.459 -3.715 -2.826 1.00 95.81 88 GLU A N 1
ATOM 664 C CA . GLU A 1 88 ? -8.734 -4.411 -2.629 1.00 95.81 88 GLU A CA 1
ATOM 665 C C . GLU A 1 88 ? -8.691 -5.338 -1.407 1.00 95.81 88 GLU A C 1
ATOM 667 O O . GLU A 1 88 ? -9.645 -5.392 -0.635 1.00 95.81 88 GLU A O 1
ATOM 672 N N . GLN A 1 89 ? -7.555 -5.999 -1.164 1.00 95.44 89 GLN A N 1
ATOM 673 C CA . GLN A 1 89 ? -7.398 -6.951 -0.060 1.00 95.44 89 GLN A CA 1
ATOM 674 C C . GLN A 1 89 ? -7.488 -6.264 1.306 1.00 95.44 89 GLN A C 1
ATOM 676 O O . GLN A 1 89 ? -8.156 -6.755 2.216 1.00 95.44 89 GLN A O 1
ATOM 681 N N . VAL A 1 90 ? -6.852 -5.097 1.455 1.00 93.88 90 VAL A N 1
ATOM 682 C CA . VAL A 1 90 ? -6.937 -4.331 2.707 1.00 93.88 90 VAL A CA 1
ATOM 683 C C . VAL A 1 90 ? -8.306 -3.670 2.870 1.00 93.88 90 VAL A C 1
ATOM 685 O O . VAL A 1 90 ? -8.819 -3.627 3.984 1.00 93.88 90 VAL A O 1
ATOM 688 N N . LEU A 1 91 ? -8.946 -3.222 1.786 1.00 94.69 91 LEU A N 1
ATOM 689 C CA . LEU A 1 91 ? -10.293 -2.646 1.846 1.00 94.69 91 LEU A CA 1
ATOM 690 C C . LEU A 1 91 ? -11.336 -3.682 2.285 1.00 94.69 91 LEU A C 1
ATOM 692 O O . LEU A 1 91 ? -12.148 -3.393 3.164 1.00 94.69 91 LEU A O 1
ATOM 696 N N . VAL A 1 92 ? -11.283 -4.901 1.735 1.00 93.75 92 VAL A N 1
ATOM 697 C CA . VAL A 1 92 ? -12.151 -6.019 2.147 1.00 93.75 92 VAL A CA 1
ATOM 698 C C . VAL A 1 92 ? -11.949 -6.343 3.626 1.00 93.75 92 VAL A C 1
ATOM 700 O O . VAL A 1 92 ? -12.923 -6.480 4.370 1.00 93.75 92 VAL A O 1
ATOM 703 N N . LEU A 1 93 ? -10.695 -6.409 4.079 1.00 91.50 93 LEU A N 1
ATOM 704 C CA . LEU A 1 93 ? -10.381 -6.677 5.479 1.00 91.50 93 LEU A CA 1
ATOM 705 C C . LEU A 1 93 ? -10.924 -5.582 6.408 1.00 91.50 93 LEU A C 1
ATOM 707 O O . LEU A 1 93 ? -11.620 -5.892 7.373 1.00 91.50 93 LEU A O 1
ATOM 711 N N . LEU A 1 94 ? -10.669 -4.308 6.105 1.00 90.75 94 LEU A N 1
ATOM 712 C CA . LEU A 1 94 ? -11.161 -3.177 6.900 1.00 90.75 94 LEU A CA 1
ATOM 713 C C . LEU A 1 94 ? -12.694 -3.121 6.934 1.00 90.75 94 LEU A C 1
ATOM 715 O O . LEU A 1 94 ? -13.273 -2.864 7.990 1.00 90.75 94 LEU A O 1
ATOM 719 N N . SER A 1 95 ? -13.353 -3.445 5.819 1.00 90.94 95 SER A N 1
ATOM 720 C CA . SER A 1 95 ? -14.811 -3.566 5.754 1.00 90.94 95 SER A CA 1
ATOM 721 C C . SER A 1 95 ? -15.334 -4.680 6.670 1.00 90.94 95 SER A C 1
ATOM 723 O O . SER A 1 95 ? -16.282 -4.455 7.421 1.00 90.94 95 SER A O 1
ATOM 725 N N . SER A 1 96 ? -14.679 -5.849 6.692 1.00 88.12 96 SER A N 1
ATOM 726 C CA . SER A 1 96 ? -15.040 -6.957 7.595 1.00 88.12 96 SER A CA 1
ATOM 727 C C . SER A 1 96 ? -14.873 -6.605 9.080 1.00 88.12 96 SER A C 1
ATOM 729 O O . SER A 1 96 ? -15.598 -7.118 9.929 1.00 88.12 96 SER A O 1
ATOM 731 N N . LEU A 1 97 ? -13.955 -5.681 9.381 1.00 84.44 97 LEU A N 1
ATOM 732 C CA . LEU A 1 97 ? -13.704 -5.142 10.716 1.00 84.44 97 LEU A CA 1
ATOM 733 C C . LEU A 1 97 ? -14.606 -3.944 11.057 1.00 84.44 97 LEU A C 1
ATOM 735 O O . LEU A 1 97 ? -14.448 -3.365 12.130 1.00 84.44 97 LEU A O 1
ATOM 739 N N . GLN A 1 98 ? -15.537 -3.579 10.165 1.00 87.25 98 GLN A N 1
ATOM 740 C CA . GLN A 1 98 ? -16.459 -2.446 10.314 1.00 87.25 98 GLN A CA 1
ATOM 741 C C . GLN A 1 98 ? -15.741 -1.106 10.543 1.00 87.25 98 GLN A C 1
ATOM 743 O O . GLN A 1 98 ? -16.242 -0.230 11.246 1.00 87.25 98 GLN A O 1
ATOM 748 N N . VAL A 1 99 ? -14.555 -0.942 9.954 1.00 84.56 99 VAL A N 1
ATOM 749 C CA . VAL A 1 99 ? -13.805 0.313 10.027 1.00 84.56 99 VAL A CA 1
ATOM 750 C C . VAL A 1 99 ? -14.426 1.329 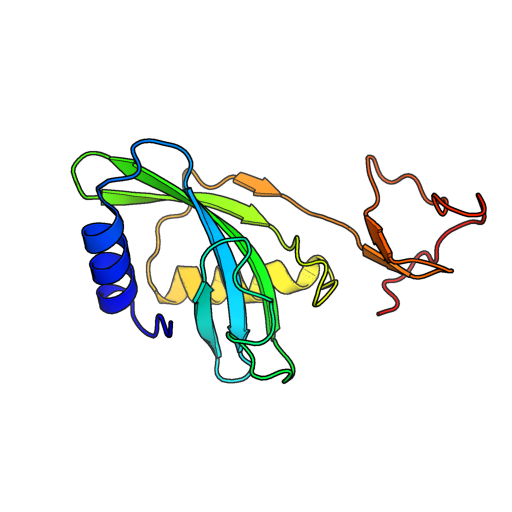9.073 1.00 84.56 99 VAL A C 1
ATOM 752 O O . VAL A 1 99 ? -14.601 1.047 7.887 1.00 84.56 99 VAL A O 1
ATOM 755 N N . ASP A 1 100 ? -14.741 2.520 9.583 1.00 86.00 100 ASP A N 1
ATOM 756 C CA . ASP A 1 100 ? -15.240 3.618 8.759 1.00 86.00 100 ASP A CA 1
ATOM 757 C C . ASP A 1 100 ? -14.107 4.236 7.924 1.00 86.00 100 ASP A C 1
ATOM 759 O O . ASP A 1 100 ? -13.082 4.674 8.452 1.00 86.00 100 ASP A O 1
ATOM 763 N N . LEU A 1 101 ? -14.316 4.275 6.609 1.00 89.50 101 LEU A N 1
ATOM 764 C CA . LEU A 1 101 ? -13.401 4.841 5.619 1.00 89.50 101 LEU A CA 1
ATOM 765 C C . LEU A 1 101 ? -13.982 6.080 4.923 1.00 89.50 101 LEU A C 1
ATOM 767 O O . LEU A 1 101 ? -13.421 6.536 3.931 1.00 89.50 101 LEU A O 1
ATOM 771 N N . SER A 1 102 ? -15.086 6.641 5.423 1.00 89.81 102 SER A N 1
ATOM 772 C CA . SER A 1 102 ? -15.793 7.781 4.818 1.00 89.81 102 SER A CA 1
ATOM 773 C C . SER A 1 102 ? -14.921 9.026 4.606 1.00 89.81 102 SER A C 1
ATOM 775 O O . SER A 1 102 ? -15.157 9.796 3.677 1.00 89.81 102 SER A O 1
ATOM 777 N N . VAL A 1 103 ? -13.893 9.201 5.438 1.00 88.19 103 VAL A N 1
ATOM 778 C CA . VAL A 1 103 ? -12.922 10.308 5.384 1.00 88.19 103 VAL A CA 1
ATOM 779 C C . VAL A 1 103 ? -11.537 9.874 4.883 1.00 88.19 103 VAL A C 1
ATOM 781 O O . VAL A 1 103 ? -10.595 10.667 4.895 1.00 88.19 103 VAL A O 1
ATOM 784 N N . CYS A 1 104 ? -11.385 8.614 4.464 1.00 93.31 104 CYS A N 1
ATOM 785 C CA . CYS A 1 104 ? -10.105 8.051 4.050 1.00 93.31 104 CYS A CA 1
ATOM 786 C C . CYS A 1 104 ? -9.766 8.445 2.609 1.00 93.31 104 CYS A C 1
ATOM 788 O O . CYS A 1 104 ? -10.490 8.123 1.668 1.00 93.31 104 CYS A O 1
ATOM 790 N N . ASN A 1 105 ? -8.612 9.084 2.421 1.00 95.81 105 ASN A N 1
ATOM 791 C CA . ASN A 1 105 ? -8.048 9.306 1.096 1.00 95.81 105 ASN A CA 1
ATOM 792 C C . ASN A 1 105 ? -7.247 8.079 0.648 1.00 95.81 105 ASN A C 1
ATOM 794 O O . ASN A 1 105 ? -6.353 7.622 1.362 1.00 95.81 105 ASN A O 1
ATOM 798 N N . ILE A 1 106 ? -7.521 7.580 -0.556 1.00 95.19 106 ILE A N 1
ATOM 799 C CA . ILE A 1 106 ? -6.786 6.455 -1.140 1.00 95.19 106 ILE A CA 1
ATOM 800 C C . ILE A 1 106 ? -5.742 6.990 -2.124 1.00 95.19 106 ILE A C 1
ATOM 802 O O . ILE A 1 106 ? -6.079 7.661 -3.100 1.00 95.19 106 ILE A O 1
ATOM 806 N N . TYR A 1 107 ? -4.475 6.663 -1.883 1.00 94.69 107 TYR A N 1
ATOM 807 C CA . TYR A 1 107 ? -3.340 7.050 -2.715 1.00 94.69 107 TYR A CA 1
ATOM 808 C C . TYR A 1 107 ? -2.766 5.830 -3.432 1.00 94.69 107 TYR A C 1
ATOM 810 O O . TYR A 1 107 ? -2.390 4.838 -2.807 1.00 94.69 107 TYR A O 1
ATOM 818 N N . LEU A 1 108 ? -2.679 5.919 -4.756 1.00 94.50 108 LEU A N 1
ATOM 819 C CA . LEU A 1 108 ? -2.223 4.828 -5.611 1.00 94.50 108 LEU A CA 1
ATOM 820 C C . LEU A 1 108 ? -0.797 5.107 -6.084 1.00 94.50 108 LEU A C 1
ATOM 822 O O . LEU A 1 108 ? -0.512 6.182 -6.611 1.00 94.50 108 LEU A O 1
ATOM 826 N N . PHE A 1 109 ? 0.081 4.122 -5.935 1.00 94.12 109 PHE A N 1
ATOM 827 C CA . PHE A 1 109 ? 1.466 4.184 -6.378 1.00 94.12 109 PHE A CA 1
ATOM 828 C C . PHE A 1 109 ? 1.746 3.047 -7.349 1.00 94.12 109 PHE A C 1
ATOM 830 O O . PHE A 1 109 ? 1.614 1.873 -7.013 1.00 94.12 109 PHE A O 1
ATOM 837 N N . GLU A 1 110 ? 2.166 3.381 -8.563 1.00 94.50 110 GLU A N 1
ATOM 838 C CA . GLU A 1 110 ? 2.593 2.366 -9.515 1.00 94.50 110 GLU A CA 1
ATOM 839 C C . GLU A 1 110 ? 4.097 2.133 -9.396 1.00 94.50 110 GLU A C 1
ATOM 841 O O . GLU A 1 110 ? 4.907 3.017 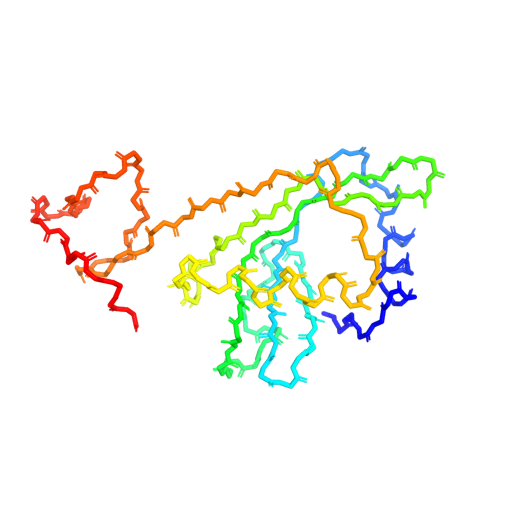-9.681 1.00 94.50 110 GLU A O 1
ATOM 846 N N . PHE A 1 111 ? 4.467 0.920 -8.993 1.00 94.50 111 PHE A N 1
ATOM 847 C CA . PHE A 1 111 ? 5.854 0.481 -8.980 1.00 94.50 111 PHE A CA 1
ATOM 848 C C . PHE A 1 111 ? 6.225 -0.160 -10.316 1.00 94.50 111 PHE A C 1
ATOM 850 O O . PHE A 1 111 ? 5.466 -0.972 -10.855 1.00 94.50 111 PHE A O 1
ATOM 857 N N . ARG A 1 112 ? 7.414 0.164 -10.830 1.00 95.12 112 ARG A N 1
ATOM 858 C CA . ARG A 1 112 ? 8.058 -0.543 -11.949 1.00 95.12 112 ARG A CA 1
ATOM 859 C C . ARG A 1 112 ? 9.522 -0.816 -11.643 1.00 95.12 112 ARG A C 1
ATOM 861 O O . ARG A 1 112 ? 10.200 -0.001 -11.016 1.00 95.12 112 ARG A O 1
ATOM 868 N N . ARG A 1 113 ? 10.020 -1.962 -12.095 1.00 94.56 113 ARG A N 1
ATOM 869 C CA . ARG A 1 113 ? 11.420 -2.349 -11.941 1.00 94.56 113 ARG A CA 1
ATOM 870 C C . ARG A 1 113 ? 12.161 -2.215 -13.263 1.00 94.56 113 ARG A C 1
ATOM 872 O O . ARG A 1 113 ? 11.730 -2.733 -14.288 1.00 94.56 113 ARG A O 1
ATOM 879 N N . CYS A 1 114 ? 13.302 -1.544 -13.215 1.00 93.94 114 CYS A N 1
ATOM 880 C CA . CYS A 1 114 ? 14.312 -1.564 -14.267 1.00 93.94 114 CYS A CA 1
ATOM 881 C C . CYS A 1 114 ? 15.657 -1.868 -13.589 1.00 93.94 114 CYS A C 1
ATOM 883 O O . CYS A 1 114 ? 15.784 -2.887 -12.912 1.00 93.94 114 CYS A O 1
ATOM 885 N N . GLN A 1 115 ? 16.627 -0.959 -13.688 1.00 91.12 115 GLN A N 1
ATOM 886 C CA . GLN A 1 115 ? 17.873 -1.008 -12.917 1.00 91.12 115 GLN A CA 1
ATOM 887 C C . GLN A 1 115 ? 17.644 -0.706 -11.428 1.00 91.12 115 GLN A C 1
ATOM 889 O O . GLN A 1 115 ? 18.409 -1.140 -10.572 1.00 91.12 115 GLN A O 1
ATOM 894 N N . SER A 1 116 ? 16.567 0.016 -11.119 1.00 90.75 116 SER A N 1
ATOM 895 C CA . SER A 1 116 ? 16.117 0.351 -9.770 1.00 90.75 116 SER A CA 1
ATOM 896 C C . SER A 1 116 ? 14.599 0.180 -9.644 1.00 90.75 116 SER A C 1
ATOM 898 O O . SER A 1 116 ? 13.885 -0.013 -10.638 1.00 90.75 116 SER A O 1
ATOM 900 N N . THR A 1 117 ? 14.099 0.257 -8.412 1.00 94.06 117 THR A N 1
ATOM 901 C CA . THR A 1 117 ? 12.669 0.432 -8.135 1.00 94.06 117 THR A CA 1
ATOM 902 C C . THR A 1 117 ? 12.262 1.859 -8.491 1.00 94.06 117 THR A C 1
ATOM 904 O O . THR A 1 117 ? 12.822 2.817 -7.962 1.00 94.06 117 THR A O 1
ATOM 907 N N . ASN A 1 118 ? 11.276 1.997 -9.372 1.00 92.75 118 ASN A N 1
ATOM 908 C CA . ASN A 1 118 ? 10.710 3.271 -9.801 1.00 92.75 118 ASN A CA 1
ATOM 909 C C . ASN A 1 118 ? 9.284 3.382 -9.260 1.00 92.75 118 ASN A C 1
ATOM 911 O O . ASN A 1 118 ? 8.501 2.443 -9.387 1.00 92.75 118 ASN A O 1
ATOM 915 N N . VAL A 1 119 ? 8.956 4.533 -8.675 1.00 92.56 119 VAL A N 1
ATOM 916 C CA . VAL A 1 119 ? 7.587 4.905 -8.300 1.00 92.56 119 VAL A CA 1
ATOM 917 C C . VAL A 1 119 ? 7.112 5.925 -9.324 1.00 92.56 119 VAL A C 1
ATOM 919 O O . VAL A 1 119 ? 7.635 7.041 -9.357 1.00 92.56 119 VAL A O 1
ATOM 922 N N . MET A 1 120 ? 6.164 5.546 -10.177 1.00 87.69 120 MET A N 1
ATOM 923 C CA . MET A 1 120 ? 5.723 6.409 -11.271 1.00 87.69 120 MET A CA 1
ATOM 924 C C . MET A 1 120 ? 4.928 7.594 -10.725 1.00 87.69 120 MET A C 1
ATOM 926 O O . MET A 1 120 ? 3.870 7.435 -10.114 1.00 87.69 120 MET A O 1
ATOM 930 N N . LYS A 1 121 ? 5.435 8.804 -10.969 1.00 75.56 121 LYS A N 1
ATOM 931 C CA . LYS A 1 121 ? 4.708 10.053 -10.727 1.00 75.56 121 LYS A CA 1
ATOM 932 C C . LYS A 1 121 ? 4.027 10.462 -12.025 1.00 75.56 121 LYS A C 1
ATOM 934 O O . LYS A 1 121 ? 4.648 10.405 -13.077 1.00 75.56 121 LYS A O 1
ATOM 939 N N . TYR A 1 122 ? 2.757 10.856 -11.963 1.00 73.38 122 TYR A N 1
ATOM 940 C CA . TYR A 1 122 ? 2.009 11.368 -13.123 1.00 73.38 122 TYR A CA 1
ATOM 941 C C . TYR A 1 122 ? 1.985 10.441 -14.356 1.00 73.38 122 TYR A C 1
ATOM 943 O O . TYR A 1 122 ? 1.826 10.921 -15.474 1.00 73.38 122 TYR A O 1
ATOM 951 N N . ARG A 1 123 ? 2.117 9.119 -14.154 1.00 77.19 123 ARG A N 1
ATOM 952 C CA . ARG A 1 123 ? 2.235 8.112 -15.227 1.00 77.19 123 ARG A CA 1
ATOM 953 C C . ARG A 1 123 ? 3.410 8.357 -16.181 1.00 77.19 123 ARG A C 1
ATOM 955 O O . ARG A 1 123 ? 3.307 8.037 -17.360 1.00 77.19 123 ARG A O 1
ATOM 962 N N . ASP A 1 124 ? 4.506 8.910 -15.671 1.00 85.38 124 ASP A N 1
ATOM 963 C CA . ASP A 1 124 ? 5.766 9.023 -16.400 1.00 85.38 124 ASP A CA 1
ATOM 964 C C . ASP A 1 124 ? 6.362 7.621 -16.642 1.00 85.38 124 ASP A C 1
ATOM 966 O O . ASP A 1 124 ? 6.770 6.960 -15.678 1.00 85.38 124 ASP A O 1
ATOM 970 N N . PRO A 1 125 ? 6.374 7.118 -17.892 1.00 88.81 125 PRO A N 1
ATOM 971 C CA . PRO A 1 125 ? 6.737 5.742 -18.185 1.00 88.81 125 PRO A CA 1
ATOM 972 C C . PRO A 1 125 ? 8.247 5.582 -18.400 1.00 88.81 125 PRO A C 1
ATOM 974 O O . PRO A 1 125 ? 8.648 4.676 -19.125 1.00 88.81 125 PRO A O 1
ATOM 977 N N . PHE A 1 126 ? 9.095 6.437 -17.823 1.00 93.19 126 PHE A N 1
ATOM 978 C CA . PHE A 1 126 ? 10.547 6.387 -18.006 1.00 93.19 126 PHE A CA 1
ATOM 979 C C . PHE A 1 126 ? 11.289 6.104 -16.699 1.00 93.19 126 PHE A C 1
ATOM 981 O O . PHE A 1 126 ? 10.894 6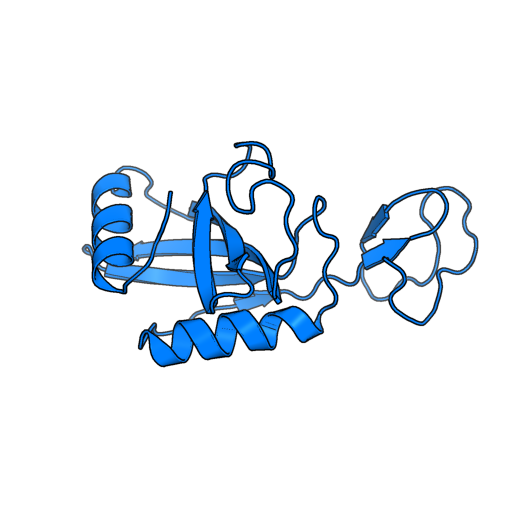.517 -15.608 1.00 93.19 126 PHE A O 1
ATOM 988 N N . CYS A 1 127 ? 12.376 5.341 -16.800 1.00 93.75 127 CYS A N 1
ATOM 989 C CA . CYS A 1 127 ? 13.205 5.012 -15.654 1.00 93.75 127 CYS A CA 1
ATOM 990 C C . CYS A 1 127 ? 14.022 6.230 -15.222 1.00 93.75 127 CYS A C 1
ATOM 992 O O . CYS A 1 127 ? 14.803 6.750 -16.008 1.00 93.75 127 CYS A O 1
ATOM 994 N N . VAL A 1 128 ? 13.959 6.583 -13.937 1.00 91.00 128 VAL A N 1
ATOM 995 C CA . VAL A 1 128 ? 14.675 7.741 -13.368 1.00 91.00 128 VAL A CA 1
ATOM 996 C C . VAL A 1 128 ? 16.208 7.640 -13.445 1.00 91.00 128 VAL A C 1
ATOM 998 O O . VAL A 1 128 ? 16.908 8.613 -13.187 1.00 91.00 128 VAL A O 1
ATOM 1001 N N . VAL A 1 129 ? 16.748 6.449 -13.726 1.00 93.19 129 VAL A N 1
ATOM 1002 C CA . VAL A 1 129 ? 18.198 6.196 -13.751 1.00 93.19 129 VAL A CA 1
ATOM 1003 C C . VAL A 1 129 ? 18.769 6.254 -15.163 1.00 93.19 129 VAL A C 1
ATOM 1005 O O . VAL A 1 129 ? 19.859 6.782 -15.355 1.00 93.19 129 VAL A O 1
ATOM 1008 N N . CYS A 1 130 ? 18.080 5.660 -16.137 1.00 95.31 130 CYS A N 1
ATOM 1009 C CA . CYS A 1 130 ? 18.615 5.471 -17.487 1.00 95.31 130 CYS A CA 1
ATOM 1010 C C . CYS A 1 130 ? 17.736 6.050 -18.599 1.00 95.31 130 CYS A C 1
ATOM 1012 O O . CYS A 1 130 ? 18.059 5.844 -19.766 1.00 95.31 130 CYS A O 1
ATOM 1014 N N . ASP A 1 131 ? 16.619 6.694 -18.253 1.00 94.12 131 ASP A N 1
ATOM 1015 C CA . ASP A 1 131 ? 15.631 7.273 -19.172 1.00 94.12 131 ASP A CA 1
ATOM 1016 C C . ASP A 1 131 ? 15.030 6.284 -20.189 1.00 94.12 131 ASP A C 1
ATOM 1018 O O . ASP A 1 131 ? 14.353 6.671 -21.141 1.00 94.12 131 ASP A O 1
ATOM 1022 N N . ALA A 1 132 ? 15.232 4.977 -19.993 1.00 95.19 132 ALA A N 1
ATOM 1023 C CA . ALA A 1 132 ? 14.601 3.954 -20.814 1.00 95.19 132 ALA A CA 1
ATOM 1024 C C . ALA A 1 132 ? 13.111 3.807 -20.451 1.00 95.19 132 ALA A C 1
ATOM 1026 O O . ALA A 1 132 ? 12.757 3.964 -19.276 1.00 95.19 132 ALA A O 1
ATOM 1027 N N . PRO A 1 133 ? 12.242 3.440 -21.412 1.00 95.31 133 PRO A N 1
ATOM 1028 C CA . PRO A 1 133 ? 10.854 3.109 -21.121 1.00 95.31 133 PRO A CA 1
ATOM 1029 C C . PRO A 1 133 ? 10.744 2.007 -20.058 1.00 95.31 133 PRO A C 1
ATOM 1031 O O . PRO A 1 133 ? 11.405 0.968 -20.142 1.00 95.31 133 PRO A O 1
ATOM 1034 N N . LEU A 1 134 ? 9.897 2.232 -19.059 1.00 95.00 134 LEU A N 1
ATOM 1035 C CA . LEU A 1 134 ? 9.528 1.251 -18.050 1.00 95.00 134 LEU A CA 1
ATOM 1036 C C . LEU A 1 134 ? 8.537 0.235 -18.637 1.00 95.00 134 LEU A C 1
ATOM 1038 O O . LEU A 1 134 ? 7.758 0.573 -19.532 1.00 95.00 134 LEU A O 1
ATOM 1042 N N . PRO A 1 135 ? 8.522 -1.011 -18.129 1.00 93.75 135 PRO A N 1
ATOM 1043 C CA . PRO A 1 135 ? 7.529 -1.996 -18.535 1.00 93.75 135 PRO A CA 1
ATOM 1044 C C . PRO A 1 135 ? 6.097 -1.503 -18.303 1.00 93.75 135 PRO A C 1
ATOM 1046 O O . PRO A 1 135 ? 5.777 -0.942 -17.256 1.00 93.75 135 PRO A O 1
ATOM 1049 N N . GLU A 1 136 ? 5.215 -1.768 -19.266 1.00 91.31 136 GLU A N 1
ATOM 1050 C CA . GLU A 1 136 ? 3.796 -1.409 -19.160 1.00 91.31 136 GLU A CA 1
ATOM 1051 C C . GLU A 1 136 ? 3.119 -2.158 -18.002 1.00 91.31 136 GLU A C 1
ATOM 1053 O O . GLU A 1 136 ? 2.374 -1.575 -17.211 1.00 91.31 136 GLU A O 1
ATOM 1058 N N . LYS A 1 137 ? 3.449 -3.446 -17.857 1.00 92.50 137 LYS A N 1
ATOM 1059 C CA . LYS A 1 137 ? 2.933 -4.328 -16.807 1.00 92.50 137 LYS A CA 1
ATOM 1060 C C . LYS A 1 137 ? 3.806 -4.279 -15.555 1.00 92.50 137 LYS A C 1
ATOM 1062 O O . LYS A 1 137 ? 5.020 -4.090 -15.643 1.00 92.50 137 LYS A O 1
ATOM 1067 N N . TRP A 1 138 ? 3.182 -4.499 -14.401 1.00 94.31 138 TRP A N 1
ATOM 1068 C CA . TRP A 1 138 ? 3.885 -4.706 -13.137 1.00 94.31 138 TRP A CA 1
ATOM 1069 C C . TRP A 1 138 ? 4.850 -5.904 -13.238 1.00 94.31 138 TRP A C 1
ATOM 1071 O O . TRP A 1 138 ? 4.531 -6.908 -13.876 1.00 94.31 138 TRP A O 1
ATOM 1081 N N . ASN A 1 139 ? 6.057 -5.765 -12.678 1.00 94.50 139 ASN A N 1
ATOM 1082 C CA . ASN A 1 139 ? 7.178 -6.683 -12.917 1.00 94.50 139 ASN A CA 1
ATOM 1083 C C . ASN A 1 139 ? 8.077 -6.912 -11.685 1.00 94.50 139 ASN A C 1
ATOM 1085 O O . ASN A 1 139 ? 9.304 -6.984 -11.820 1.00 94.50 139 ASN A O 1
ATOM 1089 N N . PHE A 1 140 ? 7.472 -6.977 -10.499 1.00 90.88 140 PHE A N 1
ATOM 1090 C CA . PHE A 1 140 ? 8.160 -7.366 -9.264 1.00 90.88 140 PHE A CA 1
ATOM 1091 C C . PHE A 1 140 ? 7.943 -8.839 -8.927 1.00 90.88 140 PHE A C 1
ATOM 1093 O O . PHE A 1 140 ? 6.958 -9.430 -9.422 1.00 90.88 140 PHE A O 1
#

pLDDT: mean 82.13, std 14.5, range [48.09, 96.12]

Secondary structure (DSSP, 8-state):
-EE-SHHHHHHHHHHTTT--S-EEEEEEEETTS-EEEEETTS-THHHHTT--EEEEEEEEEEEETTEEEEEEEE---TTT---GGGHHHHHHHHHHTT---TTPEEE--EEEESSSEEEESTT--B-TTT-PBPPSS---

Radius of gyration: 15.96 Å; chains: 1; bounding box: 35×31×45 Å

Sequence (140 aa):
MQVVSAESFHHWAQNKKAMSEGYTVTYVVLTSGELRMAERQTEHVACAEGGPVLAAGEMSFEIHKREMHITGLSNLSTGFCPEVGCLEQVLVLLSSLQVDLSVCNIYLFEFRRCQSTNVMKYRDPFCVVCDAPLPEKWNF